Protein AF-A0A959NE33-F1 (afdb_monomer)

Secondary structure (DSSP, 8-state):
----------TTTTPPPHHHHHHHHHHHHHHHTTT-HHHHHHHHHHHHHHH--SBTTB-HHHHHHHHHHTTSS---

Sequence (76 aa):
MKGFQFSKFDAGKNAPTKFDQLLNLFMQLLTYTSGDVAEAIHWMNELDKQYQLTDENYGMGDFIDELKEREYLKEN

Foldseek 3Di:
DDDDDDDPDDCVVPPQDLLRVLVVQLVVLCVVVVNPNVRSLVVSVVCCVVPVSDDPVGDSVNSVVVCVVVVVDDDD

Structure (mmCIF, N/CA/C/O backbone):
data_AF-A0A959NE33-F1
#
_entry.id   AF-A0A959NE33-F1
#
loop_
_atom_site.group_PDB
_atom_site.id
_atom_site.type_symbol
_atom_site.label_atom_id
_atom_site.label_alt_id
_atom_site.label_comp_id
_atom_site.label_asym_id
_atom_site.label_entity_id
_atom_site.label_seq_id
_atom_site.pdbx_PDB_ins_code
_atom_site.Cartn_x
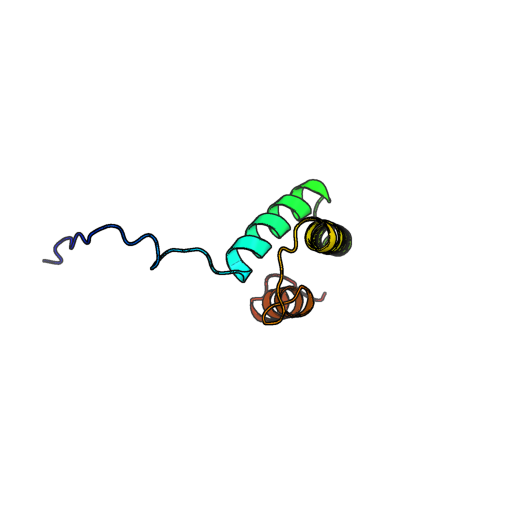_atom_site.Cartn_y
_atom_site.Cartn_z
_atom_site.occupancy
_atom_site.B_iso_or_equiv
_atom_site.auth_seq_id
_atom_site.auth_comp_id
_atom_site.auth_asym_id
_atom_site.auth_atom_id
_atom_site.pdbx_PDB_model_num
ATOM 1 N N . MET A 1 1 ? 14.033 -25.561 32.939 1.00 53.38 1 MET A N 1
ATOM 2 C CA . MET A 1 1 ? 13.004 -26.078 32.009 1.00 53.38 1 MET A CA 1
ATOM 3 C C . MET A 1 1 ? 12.168 -24.900 31.533 1.00 53.38 1 MET A C 1
ATOM 5 O O . MET A 1 1 ? 11.642 -24.196 32.383 1.00 53.38 1 MET A O 1
ATOM 9 N N . LYS A 1 2 ? 12.103 -24.622 30.224 1.00 61.44 2 LYS A N 1
ATOM 10 C CA . LYS A 1 2 ? 11.186 -23.602 29.686 1.00 61.44 2 LYS A CA 1
ATOM 11 C C . LYS A 1 2 ? 9.801 -24.245 29.570 1.00 61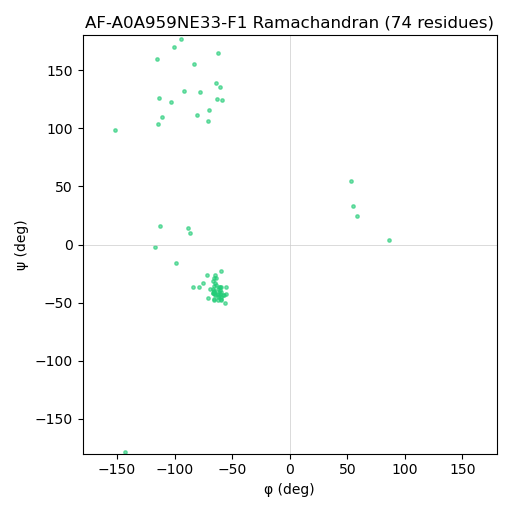.44 2 LYS A C 1
ATOM 13 O O . LYS A 1 2 ? 9.649 -25.201 28.820 1.00 61.44 2 LYS A O 1
ATOM 18 N N . GLY A 1 3 ? 8.853 -23.795 30.389 1.00 76.38 3 GLY A N 1
ATOM 19 C CA . GLY A 1 3 ? 7.461 -24.246 30.346 1.00 76.38 3 GLY A CA 1
ATOM 20 C C . GLY A 1 3 ? 6.662 -23.492 29.284 1.00 76.38 3 GLY A C 1
ATOM 21 O O . GLY A 1 3 ? 7.019 -22.373 28.918 1.00 76.38 3 GLY A O 1
ATOM 22 N N . PHE A 1 4 ? 5.585 -24.104 28.797 1.00 80.94 4 PHE A N 1
ATOM 23 C CA . PHE A 1 4 ? 4.644 -23.452 27.889 1.00 80.94 4 PHE A CA 1
ATOM 24 C C . PHE A 1 4 ? 3.721 -22.520 28.676 1.00 80.94 4 PHE A C 1
ATOM 26 O O . PHE A 1 4 ? 3.151 -22.919 29.692 1.00 80.94 4 PHE A O 1
ATOM 33 N N . GLN A 1 5 ? 3.577 -21.283 28.206 1.00 77.81 5 GLN A N 1
ATOM 34 C CA . GLN A 1 5 ? 2.700 -20.282 28.803 1.00 77.81 5 GLN A CA 1
ATOM 35 C C . GLN A 1 5 ? 1.538 -20.030 27.845 1.00 77.81 5 GLN A C 1
ATOM 37 O O . GLN A 1 5 ? 1.724 -19.482 26.763 1.00 77.81 5 GLN A O 1
ATOM 42 N N . PHE A 1 6 ? 0.343 -20.470 28.232 1.00 84.06 6 PHE A N 1
ATOM 43 C CA . PHE A 1 6 ? -0.874 -20.235 27.462 1.00 84.06 6 PHE A CA 1
ATOM 44 C C . PHE A 1 6 ? -1.545 -18.950 27.951 1.00 84.06 6 PHE A C 1
ATOM 46 O O . PHE A 1 6 ? -1.716 -18.750 29.155 1.00 84.06 6 PHE A O 1
ATOM 53 N N . SER A 1 7 ? -1.928 -18.080 27.020 1.00 80.38 7 SER A N 1
ATOM 54 C CA . SER A 1 7 ? -2.722 -16.878 27.277 1.00 80.38 7 SER A CA 1
ATOM 55 C C . SER A 1 7 ? -4.081 -16.984 26.585 1.00 80.38 7 SER A C 1
ATOM 57 O O . SER A 1 7 ? -4.270 -17.776 25.660 1.00 80.38 7 SER A O 1
ATOM 59 N N . LYS A 1 8 ? -5.058 -16.200 27.055 1.00 81.81 8 LYS A N 1
ATOM 60 C CA . LYS A 1 8 ? -6.348 -16.071 26.367 1.00 81.81 8 LYS A CA 1
ATOM 61 C C . LYS A 1 8 ? -6.121 -15.424 24.999 1.00 81.81 8 LYS A C 1
ATOM 63 O O . LYS A 1 8 ? -5.344 -14.476 24.900 1.00 81.81 8 LYS A O 1
ATOM 68 N N . PHE A 1 9 ? -6.809 -15.932 23.976 1.00 78.88 9 PHE A N 1
ATOM 69 C CA . PHE A 1 9 ? -6.808 -15.324 22.649 1.00 78.88 9 PHE A CA 1
ATOM 70 C C . PHE A 1 9 ? -7.328 -13.887 22.746 1.00 78.88 9 PHE A C 1
ATOM 72 O O . PHE A 1 9 ? -8.422 -13.649 23.258 1.00 78.88 9 PHE A O 1
ATOM 79 N N . ASP A 1 10 ? -6.518 -12.949 22.273 1.00 75.81 10 ASP A N 1
ATOM 80 C CA . ASP A 1 10 ? -6.839 -11.532 22.200 1.00 75.81 10 ASP A CA 1
ATOM 81 C C . ASP A 1 10 ? -6.907 -11.158 20.718 1.00 75.81 10 ASP A C 1
ATOM 83 O O . ASP A 1 10 ? -5.884 -11.076 20.032 1.00 75.81 10 ASP A O 1
ATOM 87 N N . ALA A 1 11 ? -8.135 -11.008 20.219 1.00 68.00 11 ALA A N 1
ATOM 88 C CA . ALA A 1 11 ? -8.395 -10.671 18.824 1.00 68.00 11 ALA A CA 1
ATOM 89 C C . ALA A 1 11 ? -7.880 -9.268 18.461 1.00 68.00 11 ALA A C 1
ATOM 91 O O . ALA A 1 11 ? -7.551 -9.030 17.306 1.00 68.00 11 ALA A O 1
ATOM 92 N N . GLY A 1 12 ? -7.785 -8.355 19.437 1.00 68.25 12 GLY A N 1
ATOM 93 C CA . GLY A 1 12 ? -7.307 -6.989 19.224 1.00 68.25 12 GLY A CA 1
ATOM 94 C C . GLY A 1 12 ? -5.786 -6.908 19.133 1.00 68.25 12 GLY A C 1
ATOM 95 O O . GLY A 1 12 ? -5.263 -6.164 18.313 1.00 68.25 12 GLY A O 1
ATOM 96 N N . LYS A 1 13 ? -5.063 -7.722 19.913 1.00 68.12 13 LYS A N 1
ATOM 97 C CA . LYS A 1 13 ? -3.589 -7.782 19.849 1.00 68.12 13 LYS A CA 1
ATOM 98 C C . LYS A 1 13 ? -3.034 -8.279 18.519 1.00 68.12 13 LYS A C 1
ATOM 100 O O . LYS A 1 13 ? -1.915 -7.923 18.176 1.00 68.12 13 LYS A O 1
ATOM 105 N N . ASN A 1 14 ? -3.787 -9.122 17.819 1.00 68.12 14 ASN A N 1
ATOM 106 C CA . ASN A 1 14 ? -3.385 -9.694 16.534 1.00 68.12 14 ASN A CA 1
ATOM 107 C C . ASN A 1 14 ? -4.255 -9.180 15.380 1.00 68.12 14 ASN A C 1
ATOM 109 O O . ASN A 1 14 ? -4.290 -9.811 14.324 1.00 68.12 14 ASN A O 1
ATOM 113 N N . ALA A 1 15 ? -5.001 -8.088 15.583 1.00 76.12 15 ALA A N 1
ATOM 114 C CA . ALA A 1 15 ? -5.755 -7.486 14.497 1.00 76.12 15 ALA A CA 1
ATOM 115 C C . ALA A 1 15 ? -4.755 -7.000 13.431 1.00 76.12 15 ALA A C 1
ATOM 117 O O . ALA A 1 15 ? -3.826 -6.266 13.780 1.00 76.12 15 ALA A O 1
ATOM 118 N N . PRO A 1 16 ? -4.900 -7.422 12.162 1.00 82.19 16 PRO A N 1
ATOM 119 C CA . PRO A 1 16 ? -3.990 -7.001 11.108 1.00 82.19 16 PRO A CA 1
ATOM 120 C C . PRO A 1 16 ? -4.045 -5.483 10.968 1.00 82.19 16 PRO A C 1
ATOM 122 O O . PRO A 1 16 ? -5.130 -4.888 10.975 1.00 82.19 16 PRO A O 1
ATOM 125 N N . THR A 1 17 ? -2.877 -4.858 10.839 1.00 91.50 17 THR A N 1
ATOM 126 C CA . THR A 1 17 ? -2.788 -3.415 10.608 1.00 91.50 17 THR A CA 1
ATOM 127 C C . THR A 1 17 ? -3.444 -3.051 9.275 1.00 91.50 17 THR A C 1
ATOM 129 O O . THR A 1 17 ? -3.687 -3.917 8.429 1.00 91.50 17 THR A O 1
ATOM 132 N N . LYS A 1 18 ? -3.734 -1.762 9.057 1.00 93.00 18 LYS A N 1
ATOM 133 C CA . LYS A 1 18 ? -4.242 -1.297 7.758 1.00 93.00 18 LYS A CA 1
ATOM 134 C C . LYS A 1 18 ? -3.285 -1.692 6.626 1.00 93.00 18 LYS A C 1
ATOM 136 O O . LYS A 1 18 ? -3.736 -2.232 5.619 1.00 93.00 18 LYS A O 1
ATOM 141 N N . PHE A 1 19 ? -1.979 -1.531 6.848 1.00 95.06 19 PHE A N 1
ATOM 142 C CA . PHE A 1 19 ? -0.945 -2.000 5.932 1.00 95.06 19 PHE A CA 1
ATOM 143 C C . PHE A 1 19 ? -1.060 -3.504 5.653 1.00 95.06 19 PHE A C 1
ATOM 145 O O . PHE A 1 19 ? -1.102 -3.893 4.494 1.00 95.06 19 PHE A O 1
ATOM 152 N N . ASP A 1 20 ? -1.168 -4.356 6.680 1.00 94.50 20 ASP A N 1
ATOM 153 C CA . ASP A 1 20 ? -1.239 -5.815 6.483 1.00 94.50 20 ASP A CA 1
ATOM 154 C C . ASP A 1 20 ? -2.465 -6.228 5.655 1.00 94.50 20 ASP A C 1
ATOM 156 O O . ASP A 1 20 ? -2.396 -7.148 4.836 1.00 94.50 20 ASP A O 1
ATOM 160 N N . GLN A 1 21 ? -3.592 -5.540 5.855 1.00 94.38 21 GLN A N 1
ATOM 161 C CA . GLN A 1 21 ? -4.817 -5.768 5.088 1.00 94.38 21 GLN A CA 1
ATOM 162 C C . GLN A 1 21 ? -4.625 -5.397 3.611 1.00 94.38 21 GLN A C 1
ATOM 164 O O . GLN A 1 21 ? -4.954 -6.194 2.729 1.00 94.38 21 GLN A O 1
ATOM 169 N N . LEU A 1 22 ? -4.054 -4.220 3.338 1.00 96.81 22 LEU A N 1
ATOM 170 C CA . LEU A 1 22 ? -3.789 -3.745 1.977 1.00 96.81 22 LEU A CA 1
ATOM 171 C C . LEU A 1 22 ? -2.693 -4.559 1.285 1.00 96.81 22 LEU A C 1
ATOM 173 O O . LEU A 1 22 ? -2.835 -4.883 0.109 1.00 96.81 22 LEU A O 1
ATOM 177 N N . LEU A 1 23 ? -1.650 -4.969 2.010 1.00 96.88 23 LEU A N 1
ATOM 178 C CA . LEU A 1 23 ? -0.591 -5.840 1.507 1.00 96.88 23 LEU A CA 1
ATOM 179 C C . LEU A 1 23 ? -1.162 -7.190 1.072 1.00 96.88 23 LEU A C 1
ATOM 181 O O . LEU A 1 23 ? -0.819 -7.686 0.003 1.00 96.88 23 LEU A O 1
ATOM 185 N N . ASN A 1 24 ? -2.051 -7.783 1.872 1.00 96.00 24 ASN A N 1
ATOM 186 C CA . ASN A 1 24 ? -2.687 -9.046 1.512 1.00 96.00 24 ASN A CA 1
ATOM 187 C C . ASN A 1 24 ? -3.472 -8.920 0.195 1.00 96.00 24 ASN A C 1
ATOM 189 O O . ASN A 1 24 ? -3.298 -9.738 -0.709 1.00 96.00 24 ASN A O 1
ATOM 193 N N . LEU A 1 25 ? -4.277 -7.862 0.060 1.00 96.81 25 LEU A N 1
ATOM 194 C CA . LEU A 1 25 ? -5.012 -7.581 -1.172 1.00 96.81 25 LEU A CA 1
ATOM 195 C C . LEU A 1 25 ? -4.068 -7.327 -2.359 1.00 96.81 25 LEU A C 1
ATOM 197 O O . LEU A 1 25 ? -4.257 -7.906 -3.427 1.00 96.81 25 LEU A O 1
ATOM 201 N N . PHE A 1 26 ? -3.022 -6.526 -2.165 1.00 97.56 26 PHE A N 1
ATOM 202 C CA . PHE A 1 26 ? -2.018 -6.232 -3.184 1.00 97.56 26 PHE A CA 1
ATOM 203 C C . PHE A 1 26 ? -1.325 -7.502 -3.699 1.00 97.56 26 PHE A C 1
ATOM 205 O O . PHE A 1 26 ? -1.208 -7.683 -4.907 1.00 97.56 26 PHE A O 1
ATOM 212 N N . MET A 1 27 ? -0.941 -8.431 -2.818 1.00 96.19 27 MET A N 1
ATOM 213 C CA . MET A 1 27 ? -0.333 -9.712 -3.213 1.00 96.19 27 MET A CA 1
ATOM 214 C C . MET A 1 27 ? -1.290 -10.600 -4.024 1.00 96.19 27 MET A C 1
ATOM 216 O O . MET A 1 27 ? -0.866 -11.299 -4.950 1.00 96.19 27 MET A O 1
ATOM 220 N N . GLN A 1 28 ? -2.589 -10.569 -3.709 1.00 97.00 28 GLN A N 1
ATOM 221 C CA . GLN A 1 28 ? -3.598 -11.241 -4.529 1.00 97.00 28 GLN A CA 1
ATOM 222 C C . GLN A 1 28 ? -3.691 -10.592 -5.912 1.00 97.00 28 GLN A C 1
ATOM 224 O O . GLN A 1 28 ? -3.639 -11.301 -6.914 1.00 97.00 28 GLN A O 1
ATOM 229 N N . LEU A 1 29 ? -3.761 -9.258 -5.980 1.00 97.56 29 LEU A N 1
ATOM 230 C CA . LEU A 1 29 ? -3.804 -8.522 -7.245 1.00 97.56 29 LEU A CA 1
ATOM 231 C C . LEU A 1 29 ? -2.563 -8.776 -8.098 1.00 97.56 29 LEU A C 1
ATOM 233 O O . LEU A 1 29 ? -2.721 -9.061 -9.276 1.00 97.56 29 LEU A O 1
ATOM 237 N N . LEU A 1 30 ? -1.365 -8.804 -7.506 1.00 96.25 30 LEU A N 1
ATOM 238 C CA . LEU A 1 30 ? -0.136 -9.188 -8.206 1.00 96.25 30 LEU A CA 1
ATOM 239 C C . LEU A 1 30 ? -0.240 -10.567 -8.863 1.00 96.25 30 LEU A C 1
ATOM 241 O O . LEU A 1 30 ? 0.278 -10.775 -9.954 1.00 96.25 30 LEU A O 1
ATOM 245 N N . THR A 1 31 ? -0.919 -11.519 -8.223 1.00 95.19 31 THR A N 1
ATOM 246 C CA . THR A 1 31 ? -1.133 -12.846 -8.815 1.00 95.19 31 THR A CA 1
ATOM 247 C C . THR A 1 31 ? -2.037 -12.761 -10.050 1.00 95.19 31 THR A C 1
ATOM 249 O O . THR A 1 31 ? -1.784 -13.442 -11.042 1.00 95.19 31 THR A O 1
ATOM 252 N N . TYR A 1 32 ? -3.060 -11.903 -10.023 1.00 94.88 32 TYR A N 1
ATOM 253 C CA . TYR A 1 32 ? -3.973 -11.694 -11.151 1.00 94.88 32 TYR A CA 1
ATOM 254 C C . TYR A 1 32 ? -3.365 -10.856 -12.282 1.00 94.88 32 TYR A C 1
ATOM 256 O O . TYR A 1 32 ? -3.650 -11.123 -13.447 1.00 94.88 32 TYR A O 1
ATOM 264 N N . THR A 1 33 ? -2.492 -9.901 -11.963 1.00 96.12 33 THR A N 1
ATOM 265 C CA . THR A 1 33 ? -1.783 -9.057 -12.939 1.00 96.12 33 THR A CA 1
ATOM 266 C C . THR A 1 33 ? -0.473 -9.686 -13.418 1.00 96.12 33 THR A C 1
ATOM 268 O O . THR A 1 33 ? 0.367 -9.023 -14.018 1.00 96.12 33 THR A O 1
ATOM 271 N N . SER A 1 34 ? -0.260 -10.985 -13.164 1.00 94.94 34 SER A N 1
ATOM 272 C CA . SER A 1 34 ? 0.954 -11.715 -13.567 1.00 94.94 34 SER A CA 1
ATOM 273 C C . SER A 1 34 ? 2.262 -11.068 -13.081 1.00 94.94 34 SER A C 1
ATOM 275 O O . SER A 1 34 ? 3.293 -11.142 -13.747 1.00 94.94 34 SER A O 1
ATOM 277 N N . GLY A 1 35 ? 2.224 -10.443 -11.904 1.00 92.94 35 GLY A N 1
ATOM 278 C CA . GLY A 1 35 ? 3.351 -9.748 -11.290 1.00 92.94 35 GLY A CA 1
ATOM 279 C C . GLY A 1 35 ? 3.524 -8.293 -11.730 1.00 92.94 35 GLY A C 1
ATOM 280 O O . GLY A 1 35 ? 4.487 -7.663 -11.293 1.00 92.94 35 GLY A O 1
ATOM 281 N N . ASP A 1 36 ? 2.627 -7.738 -12.553 1.00 96.31 36 ASP A N 1
ATOM 282 C CA . ASP A 1 36 ? 2.659 -6.314 -12.894 1.00 96.31 36 ASP A CA 1
ATOM 283 C C . ASP A 1 36 ? 2.241 -5.471 -11.679 1.00 96.31 36 ASP A C 1
ATOM 285 O O . ASP A 1 36 ? 1.070 -5.420 -11.283 1.00 96.31 36 ASP A O 1
ATOM 289 N N . VAL A 1 37 ? 3.236 -4.815 -11.078 1.00 95.00 37 VAL A N 1
ATOM 290 C CA . VAL A 1 37 ? 3.073 -3.928 -9.923 1.00 95.00 37 VAL A CA 1
ATOM 291 C C . VAL A 1 37 ? 2.248 -2.696 -10.278 1.00 95.00 37 VAL A C 1
ATOM 293 O O . VAL A 1 37 ? 1.395 -2.295 -9.488 1.00 95.00 37 VAL A O 1
ATOM 296 N N . ALA A 1 38 ? 2.487 -2.084 -11.439 1.00 95.88 38 ALA A N 1
ATOM 297 C CA . ALA A 1 38 ? 1.796 -0.860 -11.826 1.00 95.88 38 ALA A CA 1
ATOM 298 C C . ALA A 1 38 ? 0.303 -1.135 -12.038 1.00 95.88 38 ALA A C 1
ATOM 300 O O . ALA A 1 38 ? -0.542 -0.373 -11.561 1.00 95.88 38 ALA A O 1
ATOM 301 N N . GLU A 1 39 ? -0.024 -2.261 -12.674 1.00 97.19 39 GLU A N 1
ATOM 302 C CA . GLU A 1 39 ? -1.406 -2.702 -12.844 1.00 97.19 39 GLU A CA 1
ATOM 303 C C . GLU A 1 39 ? -2.056 -3.072 -11.500 1.00 97.19 39 GLU A C 1
ATOM 305 O O . GLU A 1 39 ? -3.188 -2.669 -11.228 1.00 97.19 39 GLU A O 1
ATOM 310 N N . ALA A 1 40 ? -1.344 -3.767 -10.607 1.00 97.88 40 ALA A N 1
ATOM 311 C CA . ALA A 1 40 ? -1.873 -4.104 -9.285 1.00 97.88 40 ALA A CA 1
ATOM 312 C C . ALA A 1 40 ? -2.177 -2.849 -8.446 1.00 97.88 40 ALA A C 1
ATOM 314 O O . ALA A 1 40 ? -3.238 -2.761 -7.826 1.00 97.88 40 ALA A O 1
ATOM 315 N N . ILE A 1 41 ? -1.295 -1.842 -8.464 1.00 96.88 41 ILE A N 1
ATOM 316 C CA . ILE A 1 41 ? -1.531 -0.552 -7.798 1.00 96.88 41 ILE A CA 1
ATOM 317 C C . ILE A 1 41 ? -2.690 0.212 -8.451 1.00 96.88 41 ILE A C 1
ATOM 319 O O . ILE A 1 41 ? -3.471 0.862 -7.751 1.00 96.88 41 ILE A O 1
ATOM 323 N N . HIS A 1 42 ? -2.859 0.123 -9.771 1.00 97.56 42 HIS A N 1
ATOM 324 C CA . HIS A 1 42 ? -4.026 0.699 -10.435 1.00 97.56 42 HIS A CA 1
ATOM 325 C C . HIS A 1 42 ? -5.330 0.080 -9.909 1.00 97.56 42 HIS A C 1
ATOM 327 O O . HIS A 1 42 ? -6.227 0.812 -9.488 1.00 97.56 42 HIS A O 1
ATOM 333 N N . TRP A 1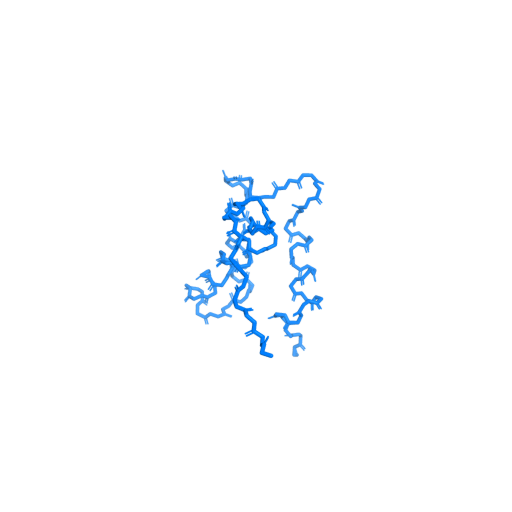 43 ? -5.401 -1.252 -9.824 1.00 97.88 43 TRP A N 1
ATOM 334 C CA . TRP A 1 43 ? -6.556 -1.947 -9.250 1.00 97.88 43 TRP A CA 1
ATOM 335 C C . TRP A 1 43 ? -6.792 -1.608 -7.775 1.00 97.88 43 TRP A C 1
ATOM 337 O O . TRP A 1 43 ? -7.942 -1.422 -7.381 1.00 97.88 43 TRP A O 1
ATOM 347 N N . MET A 1 44 ? -5.736 -1.455 -6.969 1.00 97.69 44 MET A N 1
ATOM 348 C CA . MET A 1 44 ? -5.862 -0.997 -5.577 1.00 97.69 44 MET A CA 1
ATOM 349 C C . MET A 1 44 ? -6.567 0.362 -5.484 1.00 97.69 44 MET A C 1
ATOM 351 O O . MET A 1 44 ? -7.460 0.527 -4.657 1.00 97.69 44 MET A O 1
ATOM 355 N N . ASN A 1 45 ? -6.219 1.315 -6.353 1.00 97.31 45 ASN A N 1
ATOM 356 C CA . ASN A 1 45 ? -6.867 2.630 -6.389 1.00 97.31 45 ASN A CA 1
ATOM 357 C C . ASN A 1 45 ? -8.339 2.549 -6.815 1.00 97.31 45 ASN A C 1
ATOM 359 O O . ASN A 1 45 ? -9.182 3.248 -6.256 1.00 97.31 45 ASN A O 1
ATOM 363 N N . GLU A 1 46 ? -8.672 1.707 -7.796 1.00 97.75 46 GLU A N 1
ATOM 364 C CA . GLU A 1 46 ? -10.069 1.525 -8.206 1.00 97.75 46 GLU A CA 1
ATOM 365 C C . GLU A 1 46 ? -10.908 0.889 -7.095 1.00 97.75 46 GLU A C 1
ATOM 367 O O . GLU A 1 46 ? -12.028 1.329 -6.837 1.00 97.75 46 GLU A O 1
ATOM 372 N N . LEU A 1 47 ? -10.356 -0.088 -6.374 1.00 97.31 47 LEU A N 1
ATOM 373 C CA . LEU A 1 47 ? -11.022 -0.681 -5.217 1.00 97.31 47 LEU A CA 1
ATOM 374 C C . LEU A 1 47 ? -11.178 0.319 -4.071 1.00 97.31 47 LEU A C 1
ATOM 376 O O . LEU A 1 47 ? -12.240 0.375 -3.457 1.00 97.31 47 LEU A O 1
ATOM 380 N N . ASP A 1 48 ? -10.162 1.136 -3.809 1.00 97.25 48 ASP A N 1
ATOM 381 C CA . ASP A 1 48 ? -10.218 2.160 -2.772 1.00 97.25 48 ASP A CA 1
ATOM 382 C C . ASP A 1 48 ? -11.318 3.198 -3.038 1.00 97.25 48 ASP A C 1
ATOM 384 O O . ASP A 1 48 ? -12.091 3.524 -2.140 1.00 97.25 48 ASP A O 1
ATOM 388 N N . LYS A 1 49 ? -11.501 3.625 -4.294 1.00 96.44 49 LYS A N 1
ATOM 389 C CA . LYS A 1 49 ? -12.612 4.516 -4.678 1.00 96.44 49 LYS A CA 1
ATOM 390 C C . LYS A 1 49 ? -13.991 3.909 -4.413 1.00 96.44 49 LYS A C 1
ATOM 392 O O . LYS A 1 49 ? -14.919 4.641 -4.078 1.00 96.44 49 LYS A O 1
ATOM 397 N N . GLN A 1 50 ? -14.149 2.600 -4.617 1.00 97.00 50 GLN A N 1
ATOM 398 C CA . GLN A 1 50 ? -15.441 1.919 -4.473 1.00 97.00 50 GLN A CA 1
ATOM 399 C C . GLN A 1 50 ? -15.748 1.529 -3.025 1.00 97.00 50 GLN A C 1
ATOM 401 O O . GLN A 1 50 ? -16.903 1.582 -2.607 1.00 97.00 50 GLN A O 1
ATOM 406 N N . TYR A 1 51 ? -14.726 1.126 -2.271 1.00 96.88 51 TYR A N 1
ATOM 407 C CA . TYR A 1 51 ? -14.888 0.501 -0.958 1.00 96.88 51 TYR A CA 1
ATOM 408 C C . TYR A 1 51 ? -14.280 1.295 0.195 1.00 96.88 51 TYR A C 1
ATOM 410 O O . TYR A 1 51 ? -14.423 0.859 1.334 1.00 96.88 51 TYR A O 1
ATOM 418 N N . GLN A 1 52 ? -13.638 2.437 -0.078 1.00 95.50 52 GLN A N 1
ATOM 419 C C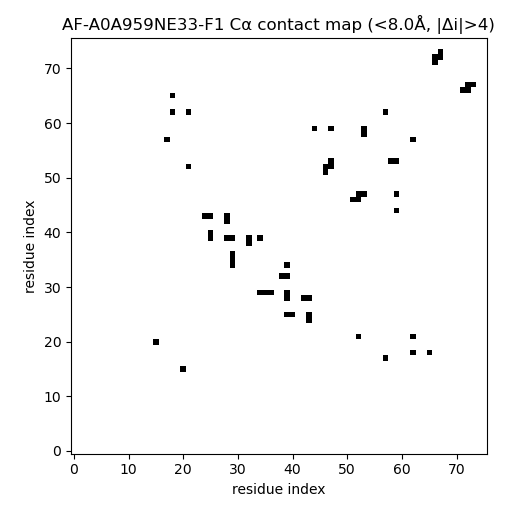A . GLN A 1 52 ? -13.030 3.306 0.935 1.00 95.50 52 GLN A CA 1
ATOM 420 C C . GLN A 1 52 ? -12.081 2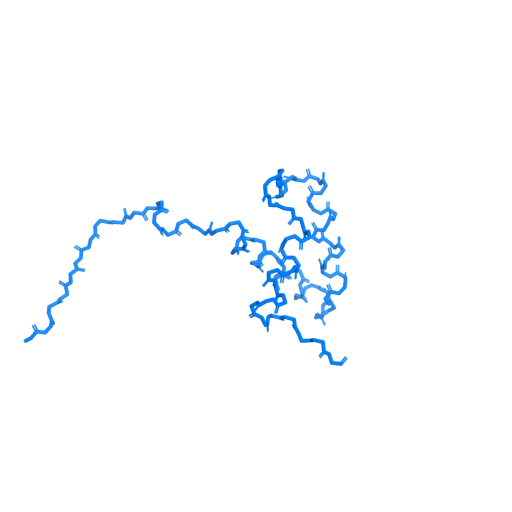.500 1.834 1.00 95.50 52 GLN A C 1
ATOM 422 O O . GLN A 1 52 ? -12.248 2.415 3.051 1.00 95.50 52 GLN A O 1
ATOM 427 N N . LEU A 1 53 ? -11.124 1.812 1.201 1.00 94.69 53 LEU A N 1
ATOM 428 C CA . LEU A 1 53 ? -10.176 0.942 1.900 1.00 94.69 53 LEU A CA 1
ATOM 429 C C . LEU A 1 53 ? -9.247 1.766 2.806 1.00 94.69 53 LEU A C 1
ATOM 431 O O . LEU A 1 53 ? -8.822 1.293 3.866 1.00 94.69 53 LEU A O 1
ATOM 435 N N . THR A 1 54 ? -8.969 2.995 2.390 1.00 95.38 54 THR A N 1
ATOM 436 C CA . THR A 1 54 ? -8.149 4.002 3.056 1.00 95.38 54 THR A CA 1
ATOM 437 C C . THR A 1 54 ? -8.997 5.049 3.780 1.00 95.38 54 THR A C 1
ATOM 439 O O . THR A 1 54 ? -10.223 5.079 3.666 1.00 95.38 54 THR A O 1
ATOM 442 N N . ASP A 1 55 ? -8.343 5.887 4.581 1.00 93.31 55 ASP A N 1
ATOM 443 C CA . ASP A 1 55 ? -8.984 6.980 5.311 1.00 93.31 55 ASP A CA 1
ATOM 444 C C . ASP A 1 55 ? -8.077 8.219 5.378 1.00 93.31 55 ASP A C 1
ATOM 446 O O . ASP A 1 55 ? -6.980 8.236 4.824 1.00 93.31 55 ASP A O 1
ATOM 450 N N . GLU A 1 56 ? -8.545 9.279 6.043 1.00 93.62 56 GLU A N 1
ATOM 451 C CA . GLU A 1 56 ? -7.828 10.558 6.147 1.00 93.62 56 GLU A CA 1
ATOM 452 C C . GLU A 1 56 ? -6.444 10.449 6.809 1.00 93.62 56 GLU A C 1
ATOM 454 O O . GLU A 1 56 ? -5.607 11.324 6.599 1.00 93.62 56 GLU A O 1
ATOM 459 N N . ASN A 1 57 ? -6.196 9.407 7.610 1.00 94.12 57 ASN A N 1
ATOM 460 C CA . ASN A 1 57 ? -4.930 9.211 8.319 1.00 94.12 57 ASN A CA 1
ATOM 461 C C . ASN A 1 57 ? -3.990 8.232 7.610 1.00 94.12 57 ASN A C 1
ATOM 463 O O . ASN A 1 57 ? -2.823 8.145 7.988 1.00 94.12 57 ASN A O 1
ATOM 467 N N . TYR A 1 58 ? -4.504 7.449 6.662 1.00 95.75 58 TYR A N 1
ATOM 468 C CA . TYR A 1 58 ? -3.734 6.439 5.950 1.00 95.75 58 TYR A CA 1
ATOM 469 C C . TYR A 1 58 ? -4.313 6.228 4.553 1.00 95.75 58 TYR A C 1
ATOM 471 O O . TYR A 1 58 ? -5.300 5.504 4.386 1.00 95.75 58 TYR A O 1
ATOM 479 N N . GLY A 1 59 ? -3.690 6.867 3.567 1.00 96.75 59 GLY A N 1
ATOM 480 C CA . GLY A 1 59 ? -4.046 6.843 2.155 1.00 96.75 59 GLY A CA 1
ATOM 481 C C . GLY A 1 59 ? -3.290 5.793 1.339 1.00 96.75 59 GLY A C 1
ATOM 482 O O . GLY A 1 59 ? -2.379 5.112 1.808 1.00 96.75 59 GLY A O 1
ATOM 483 N N . MET A 1 60 ? -3.634 5.694 0.051 1.00 96.56 60 MET A N 1
ATOM 484 C CA . MET A 1 60 ? -2.938 4.788 -0.874 1.00 96.56 60 MET A CA 1
ATOM 485 C C . MET A 1 60 ? -1.475 5.204 -1.111 1.00 96.56 60 MET A C 1
ATOM 487 O O . MET A 1 60 ? -0.629 4.353 -1.366 1.00 96.56 60 MET A O 1
ATOM 491 N N . GLY A 1 61 ? -1.169 6.503 -1.005 1.00 96.19 61 GLY A N 1
ATOM 492 C CA . GLY A 1 61 ? 0.206 7.007 -1.052 1.00 96.19 61 GLY A CA 1
ATOM 493 C C . GLY A 1 61 ? 1.053 6.457 0.095 1.00 96.19 61 GLY A C 1
ATOM 494 O O . GLY A 1 61 ? 2.111 5.890 -0.163 1.00 96.19 61 GLY A O 1
ATOM 495 N N . ASP A 1 62 ? 0.528 6.512 1.324 1.00 97.12 62 ASP A N 1
ATOM 496 C CA . ASP A 1 62 ? 1.204 5.985 2.516 1.00 97.12 62 ASP A CA 1
ATOM 497 C C . ASP A 1 62 ? 1.475 4.482 2.384 1.00 97.12 62 ASP A C 1
ATOM 499 O O . ASP A 1 62 ? 2.570 4.014 2.684 1.00 97.12 62 ASP A O 1
ATOM 503 N N . PHE A 1 63 ? 0.511 3.727 1.846 1.00 97.06 63 PHE A N 1
ATOM 504 C CA . PHE A 1 63 ? 0.700 2.305 1.557 1.00 97.06 63 PHE A CA 1
ATOM 505 C C . PHE A 1 63 ? 1.846 2.046 0.568 1.00 97.06 63 PHE A C 1
ATOM 507 O O . PHE A 1 63 ? 2.665 1.152 0.788 1.00 97.06 63 PHE A O 1
ATOM 514 N N . ILE A 1 64 ? 1.918 2.812 -0.525 1.00 95.31 64 ILE A N 1
ATOM 515 C CA . ILE A 1 64 ? 2.963 2.658 -1.549 1.00 95.31 64 ILE A CA 1
ATOM 516 C C . ILE A 1 64 ? 4.339 3.022 -0.987 1.00 95.31 64 ILE A C 1
ATOM 518 O O . ILE A 1 64 ? 5.315 2.322 -1.269 1.00 95.31 64 ILE A O 1
ATOM 522 N N . ASP A 1 65 ? 4.428 4.090 -0.198 1.00 95.94 65 ASP A N 1
ATOM 523 C CA . ASP A 1 65 ? 5.679 4.499 0.437 1.00 95.94 65 ASP A CA 1
ATOM 524 C C . ASP A 1 65 ? 6.138 3.441 1.449 1.00 95.94 65 ASP A C 1
ATOM 526 O O . ASP A 1 65 ? 7.285 2.993 1.402 1.00 95.94 65 ASP A O 1
ATOM 530 N N . GLU A 1 66 ? 5.222 2.914 2.263 1.00 95.94 66 GLU A N 1
ATOM 531 C CA . GLU A 1 66 ? 5.513 1.851 3.224 1.00 95.94 66 GLU A CA 1
ATOM 532 C C . GLU A 1 66 ? 5.925 0.527 2.544 1.00 95.94 66 GLU A C 1
ATOM 534 O O . GLU A 1 66 ? 6.787 -0.192 3.057 1.00 95.94 66 GLU A O 1
ATOM 539 N N . LEU A 1 67 ? 5.386 0.204 1.358 1.00 95.25 67 LEU A N 1
ATOM 540 C CA . LEU A 1 67 ? 5.858 -0.931 0.548 1.00 95.25 67 LEU A CA 1
ATOM 541 C C . LEU A 1 67 ? 7.332 -0.778 0.146 1.00 95.25 67 LEU A C 1
ATOM 543 O O . LEU A 1 67 ? 8.069 -1.769 0.142 1.00 95.25 67 LEU A O 1
ATOM 547 N N . LYS A 1 68 ? 7.764 0.441 -0.199 1.00 92.50 68 LYS A N 1
ATOM 548 C CA . LYS A 1 68 ? 9.163 0.733 -0.545 1.00 92.50 68 LYS A CA 1
ATOM 549 C C . LYS A 1 68 ? 10.056 0.679 0.690 1.00 92.50 68 LYS A C 1
ATOM 551 O O . LYS A 1 68 ? 11.099 0.033 0.649 1.00 92.50 68 LYS A O 1
ATOM 556 N N . GLU A 1 69 ? 9.632 1.296 1.792 1.00 94.19 69 GLU A N 1
ATOM 557 C CA . GLU A 1 69 ? 10.373 1.296 3.062 1.00 94.19 69 GLU A CA 1
ATOM 558 C C . GLU A 1 69 ? 10.596 -0.117 3.610 1.00 94.19 69 GLU A C 1
ATOM 560 O O . GLU A 1 69 ? 11.656 -0.420 4.155 1.00 94.19 69 GLU A O 1
ATOM 565 N N . ARG A 1 70 ? 9.608 -1.002 3.438 1.00 92.25 70 ARG A N 1
ATOM 566 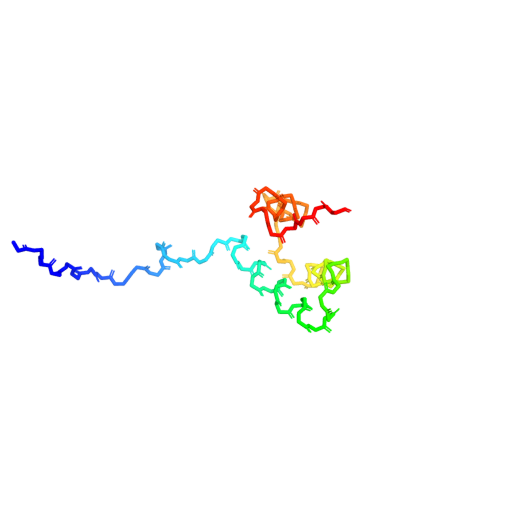C CA . ARG A 1 70 ? 9.673 -2.411 3.854 1.00 92.25 70 ARG A CA 1
ATOM 567 C C . ARG A 1 70 ? 10.314 -3.337 2.808 1.00 92.25 70 ARG A C 1
ATOM 569 O O . ARG A 1 70 ? 10.256 -4.553 2.969 1.00 92.25 70 ARG A O 1
ATOM 576 N N . GLU A 1 71 ? 10.910 -2.783 1.749 1.00 88.00 71 GLU A N 1
ATOM 577 C CA . GLU A 1 71 ? 11.603 -3.502 0.666 1.00 88.00 71 GLU A CA 1
ATOM 578 C C . GLU A 1 71 ? 10.741 -4.532 -0.100 1.00 88.00 71 GLU A C 1
ATOM 580 O O . GLU A 1 71 ? 11.270 -5.459 -0.722 1.00 88.00 71 GLU A O 1
ATOM 585 N N . TYR A 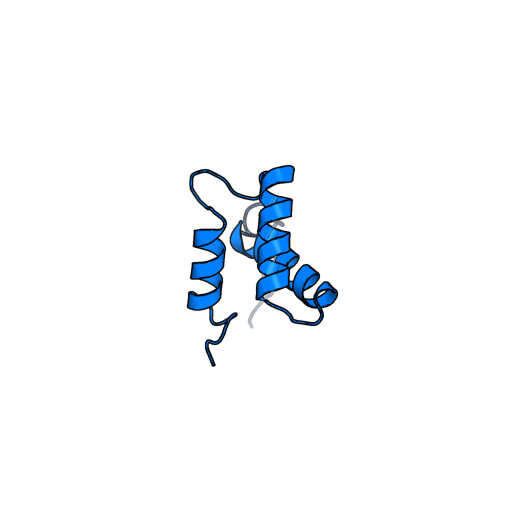1 72 ? 9.410 -4.372 -0.108 1.00 85.69 72 TYR A N 1
ATOM 586 C CA . TYR A 1 72 ? 8.518 -5.186 -0.950 1.00 85.69 72 TYR A CA 1
ATOM 587 C C . TYR A 1 72 ? 8.627 -4.817 -2.433 1.00 85.69 72 TYR A C 1
ATOM 589 O O . TYR A 1 72 ? 8.376 -5.655 -3.298 1.00 85.69 72 TYR A O 1
ATOM 597 N N . LEU A 1 73 ? 9.011 -3.573 -2.729 1.00 79.31 73 LEU A N 1
ATOM 598 C CA . LEU A 1 73 ? 9.288 -3.085 -4.075 1.00 79.31 73 LEU A CA 1
ATOM 599 C C . LEU A 1 73 ? 10.775 -2.750 -4.187 1.00 79.31 73 LEU A C 1
ATOM 601 O O . LEU A 1 73 ? 11.300 -1.971 -3.397 1.00 79.31 73 LEU A O 1
ATOM 605 N N . LYS A 1 74 ? 11.449 -3.325 -5.185 1.00 67.94 74 LYS A N 1
ATOM 606 C CA . LYS A 1 74 ? 12.809 -2.927 -5.561 1.00 67.94 74 LYS A CA 1
ATOM 607 C C . LYS A 1 74 ? 12.739 -2.079 -6.819 1.00 67.94 74 LYS A C 1
ATOM 609 O O . LYS A 1 74 ? 12.227 -2.543 -7.835 1.00 67.94 74 LYS A O 1
ATOM 614 N N . GLU A 1 75 ? 13.260 -0.859 -6.747 1.00 58.00 75 GLU A N 1
ATOM 615 C CA . GLU A 1 75 ? 13.616 -0.110 -7.950 1.00 58.00 75 GLU A CA 1
ATOM 616 C C . GLU A 1 75 ? 14.839 -0.803 -8.571 1.00 58.00 75 GLU A C 1
ATOM 618 O O . GLU A 1 75 ? 15.887 -0.906 -7.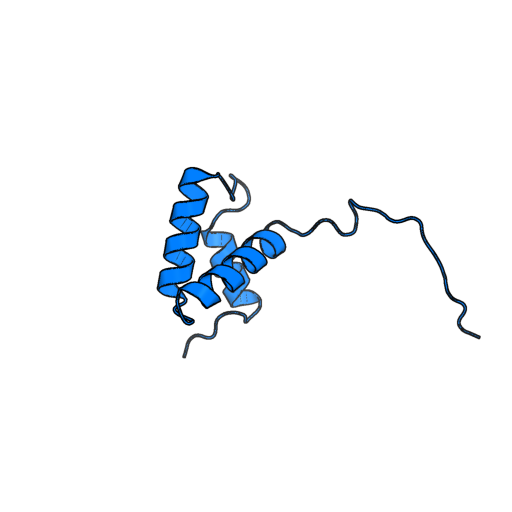932 1.00 58.00 75 GLU A O 1
ATOM 623 N N . ASN A 1 76 ? 14.668 -1.351 -9.776 1.00 51.19 76 ASN A N 1
ATOM 624 C CA . ASN A 1 76 ? 15.758 -1.850 -10.617 1.00 51.19 76 ASN A CA 1
ATOM 625 C C . ASN A 1 76 ? 16.043 -0.844 -11.728 1.00 51.19 76 ASN A C 1
ATOM 627 O O . ASN A 1 76 ? 15.058 -0.284 -12.263 1.00 51.19 76 ASN A O 1
#

pLDDT: mean 89.28, std 11.65, range [51.19, 97.88]

Solvent-accessible surface area (backbone atoms only — not comparable to full-atom values): 4789 Å² total; per-residue (Å²): 135,91,76,88,82,88,74,81,90,55,70,76,84,67,50,74,49,74,61,56,54,51,50,54,52,45,58,53,36,21,63,76,46,75,64,35,58,70,59,23,53,50,51,50,53,56,48,29,74,76,66,56,77,50,51,99,90,48,42,72,65,55,50,55,52,49,35,44,78,70,61,76,50,78,92,127

Radius of gyration: 16.28 Å; Cα contacts (8 Å, |Δi|>4): 33; chains: 1; bounding box: 31×37×46 Å

Nearest PDB structures (foldseek):
  2avu-assembly1_F  TM=5.080E-01  e=7.605E+00  Escherichia coli
  1hp8-assembly1_A  TM=4.141E-01  e=8.095E+00 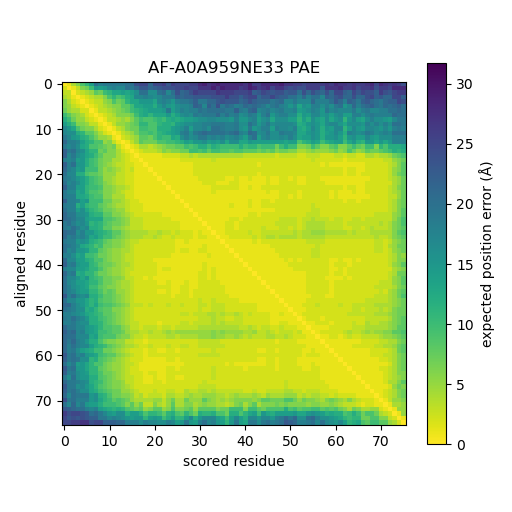 Homo sapiens

Mean predicted aligned error: 6.84 Å